Protein AF-A0A1Z3ML03-F1 (afdb_monomer_lite)

Organism: Alcaligenes faecalis (NCBI:txid511)

Foldseek 3Di:
DQDLLVLLQVVLPDPPNPPSVVLVVCLVVVVVVCNCVVPVVRDPSNPQCRNPPDPNVVVVVVLVVVLVVVVVVVVVVCVVVVNDDDPVCVVVLCVVSVPDDSVCPVVNVVVVVCCVVVVDDDPPDD

Secondary structure (DSSP, 8-state):
---HHHHHHHHHTSTT-TTHHHHHHHHHHT-HHHHHHH-TTS-GGGTTTT-TTSHHHHHHHHHHHHHHHHHHHHHHHHHHTT----HHHHHHHHHHHTT--TTTHHHHHHHHHHHHHTTS------

pLDDT: mean 71.51, std 19.49, range [34.38, 96.5]

Radius of gyration: 20.47 Å; chains: 1; bounding box: 46×36×50 Å

Sequence (126 aa):
MTNAAVAAIQYALEPTTDEGMAFLDAWNQGDFDVCRSAWPDAPKTCYIGADPLLPETMEFMEAERNHREQALLWCKFLKVADFSPAEDFKRNFWRGVVNLPADGYATLADAVQDAVDNDWPQRTGT

Structure (mmCIF, N/CA/C/O backbone):
data_AF-A0A1Z3ML03-F1
#
_entry.id   AF-A0A1Z3ML03-F1
#
loop_
_atom_site.group_PDB
_atom_site.id
_atom_site.type_symbol
_atom_site.label_atom_id
_atom_site.label_alt_id
_atom_site.label_comp_id
_atom_site.label_asym_id
_atom_site.label_entity_id
_atom_site.label_seq_id
_atom_site.pdbx_PDB_ins_code
_atom_site.Cartn_x
_atom_site.Cartn_y
_atom_site.Cartn_z
_atom_site.occupancy
_atom_site.B_iso_or_equiv
_ato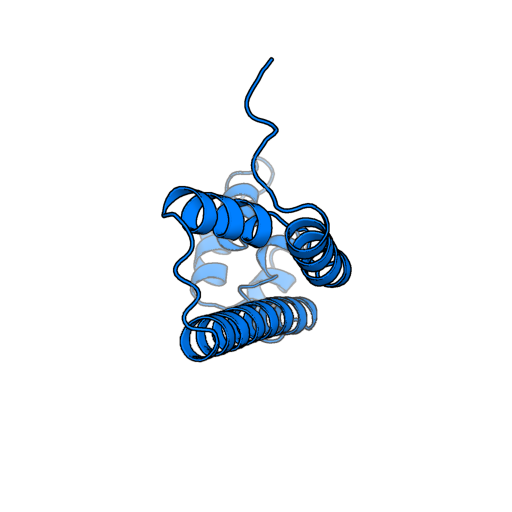m_site.auth_seq_id
_atom_site.auth_comp_id
_atom_site.auth_asym_id
_atom_site.auth_atom_id
_atom_site.pdbx_PDB_model_num
ATOM 1 N N . MET A 1 1 ? 7.880 6.062 -5.794 1.00 48.56 1 MET A N 1
ATOM 2 C CA . MET A 1 1 ? 6.897 4.961 -5.715 1.00 48.56 1 MET A CA 1
ATOM 3 C C . MET A 1 1 ? 6.421 4.824 -4.281 1.00 48.56 1 MET A C 1
ATOM 5 O O . MET A 1 1 ? 7.255 4.737 -3.388 1.00 48.56 1 MET A O 1
ATOM 9 N N . THR A 1 2 ? 5.113 4.843 -4.049 1.00 63.06 2 THR A N 1
ATOM 10 C CA . THR A 1 2 ? 4.506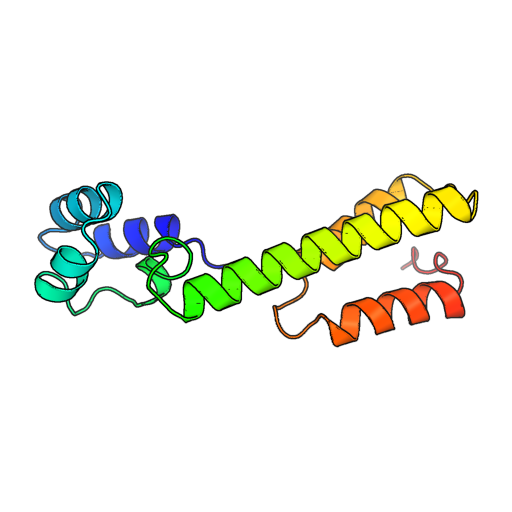 4.530 -2.747 1.00 63.06 2 THR A CA 1
ATOM 11 C C . THR A 1 2 ? 4.369 3.019 -2.613 1.00 63.06 2 THR A C 1
ATOM 13 O O . THR A 1 2 ? 3.703 2.392 -3.427 1.00 63.06 2 THR A O 1
ATOM 16 N N . ASN A 1 3 ? 5.031 2.435 -1.618 1.00 86.31 3 ASN A N 1
ATOM 17 C CA . ASN A 1 3 ? 4.964 1.005 -1.334 1.00 86.31 3 ASN A CA 1
ATOM 18 C C . ASN A 1 3 ? 3.742 0.721 -0.445 1.00 86.31 3 ASN A C 1
ATOM 20 O O . ASN A 1 3 ? 3.623 1.319 0.625 1.00 86.31 3 ASN A O 1
ATOM 24 N N . ALA A 1 4 ? 2.871 -0.193 -0.877 1.00 90.44 4 ALA A N 1
ATOM 25 C CA . ALA A 1 4 ? 1.652 -0.577 -0.166 1.00 90.44 4 ALA A CA 1
ATOM 26 C C . ALA A 1 4 ? 1.906 -0.965 1.297 1.00 90.44 4 ALA A C 1
ATOM 28 O O . ALA A 1 4 ? 1.202 -0.505 2.192 1.00 90.44 4 ALA A O 1
ATOM 29 N N . ALA A 1 5 ? 2.975 -1.727 1.551 1.00 92.50 5 ALA A N 1
ATOM 30 C CA . ALA A 1 5 ? 3.357 -2.138 2.898 1.00 92.50 5 ALA A CA 1
ATOM 31 C C . ALA A 1 5 ? 3.776 -0.941 3.763 1.00 92.50 5 ALA A C 1
ATOM 33 O O . ALA A 1 5 ? 3.440 -0.877 4.941 1.00 92.50 5 ALA A O 1
ATOM 34 N N . VAL A 1 6 ? 4.470 0.044 3.181 1.00 94.31 6 VAL A N 1
ATOM 35 C CA . VAL A 1 6 ? 4.836 1.275 3.901 1.00 94.31 6 VAL A CA 1
ATOM 36 C C . VAL A 1 6 ? 3.585 2.075 4.248 1.00 94.31 6 VAL A C 1
ATOM 38 O O . VAL A 1 6 ? 3.469 2.538 5.378 1.00 94.31 6 VAL A O 1
ATOM 41 N N . ALA A 1 7 ? 2.638 2.195 3.315 1.00 92.81 7 ALA A N 1
ATOM 42 C CA . ALA A 1 7 ? 1.367 2.867 3.566 1.00 92.81 7 ALA A CA 1
ATOM 43 C C . ALA A 1 7 ? 0.548 2.149 4.653 1.00 92.81 7 ALA A C 1
ATOM 45 O O . ALA A 1 7 ? 0.017 2.803 5.544 1.00 92.81 7 ALA A O 1
ATOM 46 N N . ALA A 1 8 ? 0.492 0.813 4.631 1.00 94.00 8 ALA A N 1
ATOM 47 C CA . ALA A 1 8 ? -0.182 0.011 5.653 1.00 94.00 8 ALA A CA 1
ATOM 48 C C . ALA A 1 8 ? 0.443 0.201 7.047 1.00 94.00 8 ALA A C 1
ATOM 50 O O . ALA A 1 8 ? -0.277 0.418 8.019 1.00 94.00 8 ALA A O 1
ATOM 51 N N . ILE A 1 9 ? 1.778 0.194 7.141 1.00 95.00 9 ILE A N 1
ATOM 52 C CA . ILE A 1 9 ? 2.492 0.467 8.398 1.00 95.00 9 ILE A CA 1
ATOM 53 C C . ILE A 1 9 ? 2.208 1.890 8.885 1.00 95.00 9 ILE A C 1
ATOM 55 O O . ILE A 1 9 ? 1.975 2.089 10.071 1.00 95.00 9 ILE A O 1
ATOM 59 N N . GLN A 1 10 ? 2.218 2.881 7.991 1.00 94.81 10 GLN A N 1
ATOM 60 C CA . GLN A 1 10 ? 1.941 4.271 8.358 1.00 94.81 10 GLN A CA 1
ATOM 61 C C . GLN A 1 10 ? 0.526 4.438 8.908 1.00 94.81 10 GLN A C 1
ATOM 63 O O . GLN A 1 10 ? 0.384 5.002 9.987 1.00 94.81 10 GLN A O 1
ATOM 68 N N . TYR A 1 11 ? -0.478 3.877 8.232 1.00 94.12 11 TYR A N 1
ATOM 69 C CA . TYR A 1 11 ? -1.865 3.895 8.698 1.00 94.12 11 TYR A CA 1
ATOM 70 C C . TYR A 1 11 ? -2.023 3.237 10.080 1.00 94.12 11 TYR A C 1
ATOM 72 O O . TYR A 1 11 ? -2.684 3.774 10.966 1.00 94.12 11 TYR A O 1
ATOM 80 N N . ALA A 1 12 ? -1.353 2.106 10.306 1.00 94.75 12 ALA A N 1
ATOM 81 C CA . ALA A 1 12 ? -1.396 1.398 11.584 1.00 94.75 12 ALA A CA 1
ATOM 82 C C . ALA A 1 12 ? -0.711 2.141 12.744 1.00 94.75 12 ALA A C 1
ATOM 84 O O . ALA A 1 12 ? -0.992 1.853 13.905 1.00 94.75 12 ALA A O 1
ATOM 85 N N . LEU A 1 13 ? 0.208 3.061 12.439 1.00 95.12 13 LEU A N 1
ATOM 86 C CA . LEU A 1 13 ? 0.895 3.896 13.425 1.00 95.12 13 LEU A CA 1
ATOM 87 C C . LEU A 1 13 ? 0.157 5.213 13.707 1.00 95.12 13 LEU A C 1
ATOM 89 O O . LEU A 1 13 ? 0.582 5.957 14.596 1.00 95.12 13 LEU A O 1
ATOM 93 N N . GLU A 1 14 ? -0.901 5.535 12.959 1.00 93.19 14 GLU A N 1
ATOM 94 C CA . GLU A 1 14 ? -1.659 6.760 13.189 1.00 93.19 14 GLU A CA 1
ATOM 95 C C . GLU A 1 14 ? -2.348 6.723 14.565 1.00 93.19 14 GLU A C 1
ATOM 97 O O . GLU A 1 14 ? -2.964 5.719 14.922 1.00 93.19 14 GLU A O 1
ATOM 102 N N . PRO A 1 15 ? -2.298 7.818 15.353 1.00 85.12 15 PRO A N 1
ATOM 103 C CA . PRO A 1 15 ? -2.898 7.859 16.691 1.00 85.12 15 PRO A CA 1
ATOM 104 C C . PRO A 1 15 ? -4.420 7.679 16.705 1.00 85.12 15 PRO A C 1
ATOM 106 O O . PRO A 1 15 ? -5.003 7.493 17.766 1.00 85.12 15 PRO A O 1
ATOM 109 N N . THR A 1 16 ? -5.059 7.823 15.548 1.00 84.06 16 THR A N 1
ATOM 110 C CA . THR A 1 16 ? -6.497 7.646 15.332 1.00 84.06 16 THR A CA 1
ATOM 111 C C . THR A 1 16 ? -6.880 6.194 15.063 1.00 84.06 16 THR A C 1
ATOM 113 O O . THR A 1 16 ? -8.065 5.875 15.069 1.00 84.06 16 THR A O 1
ATOM 116 N N . THR A 1 17 ? -5.898 5.319 14.836 1.00 84.75 17 THR A N 1
ATOM 117 C CA . THR A 1 17 ? -6.110 3.916 14.486 1.00 84.75 17 THR A CA 1
ATOM 118 C C . THR A 1 17 ? -5.982 3.049 15.737 1.00 84.75 17 THR A C 1
ATOM 120 O O . THR A 1 17 ? -4.937 2.455 16.005 1.00 84.75 17 THR A O 1
ATOM 123 N N . ASP A 1 18 ? -7.066 2.947 16.508 1.00 76.25 18 ASP A N 1
ATOM 124 C CA . ASP A 1 18 ? -7.095 2.198 17.778 1.00 76.25 18 ASP A CA 1
ATOM 125 C C . ASP A 1 18 ? -6.831 0.682 17.607 1.00 76.25 18 ASP A C 1
ATOM 127 O O . ASP A 1 18 ? -6.465 -0.010 18.557 1.00 76.25 18 ASP A O 1
ATOM 131 N N . GLU A 1 19 ? -6.947 0.165 16.379 1.00 91.06 19 GLU A N 1
ATOM 132 C CA . GLU A 1 19 ? -6.783 -1.254 16.035 1.00 91.06 19 GLU A CA 1
ATOM 133 C C . GLU A 1 19 ? -5.710 -1.499 14.955 1.00 91.06 19 GLU A C 1
ATOM 135 O O . GLU A 1 19 ? -5.773 -2.475 14.205 1.00 91.06 19 GLU A O 1
ATOM 140 N N . GLY A 1 20 ? -4.683 -0.642 14.883 1.00 92.44 20 GLY A N 1
ATOM 141 C CA . GLY A 1 20 ? -3.653 -0.708 13.834 1.00 92.44 20 GLY A CA 1
ATOM 142 C C . GLY A 1 20 ? -2.946 -2.067 13.711 1.00 92.44 20 GLY A C 1
ATOM 143 O O . GLY A 1 20 ? -2.647 -2.518 12.606 1.00 92.44 20 GLY A O 1
ATOM 144 N N . MET A 1 21 ? -2.737 -2.779 14.825 1.00 95.06 21 MET A N 1
ATOM 145 C CA . MET A 1 21 ? -2.153 -4.129 14.805 1.00 95.06 21 MET A CA 1
ATOM 146 C C . MET A 1 21 ? -3.095 -5.188 14.219 1.00 95.06 21 MET A C 1
ATOM 148 O O . MET A 1 21 ? -2.625 -6.084 13.522 1.00 95.06 21 MET A O 1
ATOM 152 N N . ALA A 1 22 ? -4.402 -5.091 14.480 1.00 95.75 22 ALA A N 1
ATOM 153 C CA . ALA A 1 22 ? -5.389 -6.004 13.904 1.00 95.75 22 ALA A CA 1
ATOM 154 C C . ALA A 1 22 ? -5.566 -5.739 12.401 1.00 95.75 22 ALA A C 1
ATOM 156 O O . ALA A 1 22 ? -5.635 -6.686 11.618 1.00 95.75 22 ALA A O 1
ATOM 157 N N . PHE A 1 23 ? -5.530 -4.463 11.993 1.00 96.19 23 PHE A N 1
ATOM 158 C CA . PHE A 1 23 ? -5.473 -4.080 10.584 1.00 96.19 23 PHE A CA 1
ATOM 159 C C . PHE A 1 23 ? -4.263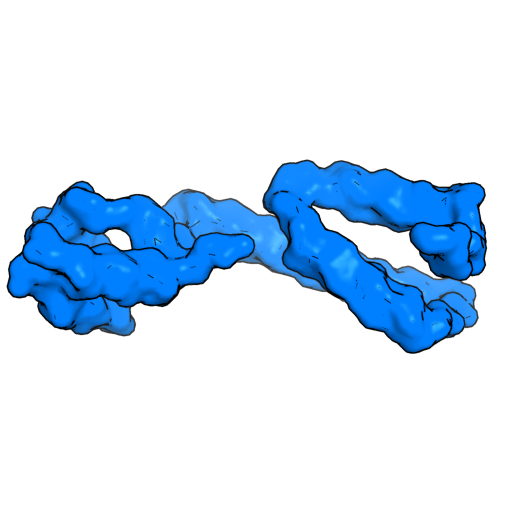 -4.708 9.881 1.00 96.19 23 PHE A C 1
ATOM 161 O O . PHE A 1 23 ? -4.427 -5.328 8.833 1.00 96.19 23 PHE A O 1
ATOM 168 N N . LEU A 1 24 ? -3.057 -4.586 10.453 1.00 96.50 24 LEU A N 1
ATOM 169 C CA . LEU A 1 24 ? -1.841 -5.144 9.850 1.00 96.50 24 LEU A CA 1
ATOM 170 C C . LEU A 1 24 ? -1.871 -6.668 9.753 1.00 96.50 24 LEU A C 1
ATOM 172 O O . LEU A 1 24 ? -1.359 -7.207 8.774 1.00 96.50 24 LEU A O 1
ATOM 176 N N . ASP A 1 25 ? -2.450 -7.358 10.737 1.00 96.50 25 ASP A N 1
ATOM 177 C CA . ASP A 1 25 ? -2.571 -8.816 10.695 1.00 96.50 25 ASP A CA 1
ATOM 178 C C . ASP A 1 25 ? -3.503 -9.257 9.555 1.00 96.50 25 ASP A C 1
ATOM 180 O O . ASP A 1 25 ? -3.099 -10.053 8.705 1.00 96.50 25 ASP A O 1
ATOM 184 N N . ALA A 1 26 ? -4.691 -8.650 9.451 1.00 96.00 26 ALA A N 1
ATOM 185 C CA . ALA A 1 26 ? -5.621 -8.899 8.346 1.00 96.00 26 ALA A CA 1
ATOM 186 C C . ALA A 1 26 ? -5.006 -8.537 6.980 1.00 96.00 26 ALA A C 1
ATOM 188 O O . ALA A 1 26 ? -5.096 -9.303 6.018 1.00 96.00 26 ALA A O 1
ATOM 189 N N . TRP A 1 27 ? -4.308 -7.401 6.905 1.00 96.50 27 TRP A N 1
ATOM 190 C CA . TRP A 1 27 ? -3.640 -6.944 5.688 1.00 96.50 27 TRP A CA 1
ATOM 191 C C . TRP A 1 27 ? -2.530 -7.909 5.253 1.00 96.50 27 TRP A C 1
ATOM 193 O O . TRP A 1 27 ? -2.425 -8.245 4.075 1.00 96.50 27 TRP A O 1
ATOM 203 N N . ASN A 1 28 ? -1.728 -8.407 6.199 1.00 96.25 28 ASN A N 1
ATOM 204 C CA . ASN A 1 28 ? -0.646 -9.355 5.930 1.00 96.25 28 ASN A CA 1
ATOM 205 C C . ASN A 1 28 ? -1.161 -10.742 5.506 1.00 96.25 28 ASN A C 1
ATOM 207 O O . ASN A 1 28 ? -0.482 -11.442 4.754 1.00 96.25 28 ASN A O 1
ATOM 211 N N . GLN A 1 29 ? -2.354 -11.135 5.957 1.00 95.25 29 GLN A N 1
ATOM 212 C CA . GLN A 1 29 ? -3.021 -12.367 5.518 1.00 95.25 29 GLN A CA 1
ATOM 213 C C . GLN A 1 29 ? -3.653 -12.241 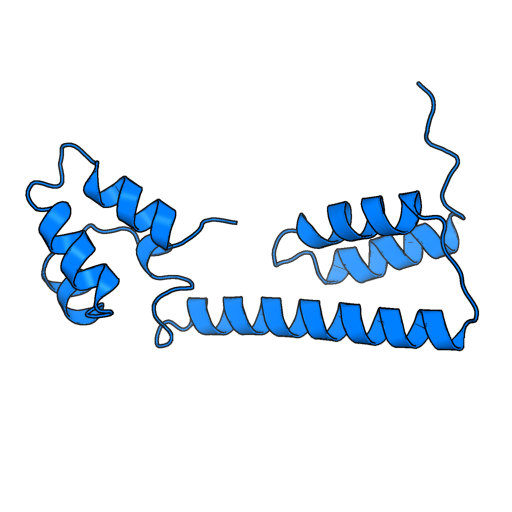4.122 1.00 95.25 29 GLN A C 1
ATOM 215 O O . GLN A 1 29 ? -3.989 -13.254 3.508 1.00 95.25 29 GLN A O 1
ATOM 220 N N . GLY A 1 30 ? -3.749 -11.021 3.583 1.00 94.12 30 GLY A N 1
ATOM 221 C CA . GLY A 1 30 ? -4.389 -10.748 2.298 1.00 94.12 30 GLY A CA 1
ATOM 222 C C . GLY A 1 30 ? -5.913 -10.649 2.385 1.00 94.12 30 GLY A C 1
ATOM 223 O O . GLY A 1 30 ? -6.581 -10.661 1.350 1.00 94.12 30 GLY A O 1
ATOM 224 N N . ASP A 1 31 ? -6.469 -10.507 3.592 1.00 95.62 31 ASP A N 1
ATOM 225 C CA . ASP A 1 31 ? -7.908 -10.370 3.837 1.00 95.62 31 ASP A CA 1
ATOM 226 C C . ASP A 1 31 ? -8.384 -8.934 3.544 1.00 95.62 31 ASP A C 1
ATOM 228 O O . ASP A 1 31 ? -8.982 -8.249 4.377 1.00 95.62 31 ASP A O 1
ATOM 232 N N . PHE A 1 32 ? -8.117 -8.443 2.330 1.00 94.62 32 PHE A N 1
ATOM 233 C CA . PHE A 1 32 ? -8.344 -7.042 1.962 1.00 94.62 32 PHE A CA 1
ATOM 234 C C . PHE A 1 32 ? -9.820 -6.628 2.002 1.00 94.62 32 PHE A C 1
ATOM 236 O O . PHE A 1 32 ? -10.123 -5.459 2.242 1.00 94.62 32 PHE A O 1
ATOM 243 N N . ASP A 1 33 ? -10.748 -7.567 1.814 1.00 93.12 33 ASP A N 1
ATOM 244 C CA . ASP A 1 33 ? -12.182 -7.309 1.979 1.00 93.12 33 ASP A CA 1
ATOM 245 C C . ASP A 1 33 ? -12.548 -7.038 3.442 1.00 93.12 33 ASP A C 1
ATOM 247 O O . ASP A 1 33 ? -13.312 -6.112 3.726 1.00 93.12 33 ASP A O 1
ATOM 251 N N . VAL A 1 34 ? -11.943 -7.782 4.377 1.00 94.62 34 VAL A N 1
ATOM 252 C CA . VAL A 1 34 ? -12.078 -7.517 5.815 1.00 94.62 34 VAL A CA 1
ATOM 253 C C . VAL A 1 34 ? -11.480 -6.153 6.124 1.00 94.62 34 VAL A C 1
ATOM 255 O O . VAL A 1 34 ? -12.164 -5.336 6.742 1.00 94.62 34 VAL A O 1
ATOM 258 N N . CYS A 1 35 ? -10.279 -5.865 5.604 1.00 94.31 35 CYS A N 1
ATOM 259 C CA . CYS A 1 35 ? -9.620 -4.576 5.793 1.00 94.31 35 CYS A CA 1
ATOM 260 C C . CYS A 1 35 ? -10.519 -3.401 5.379 1.00 94.31 35 CYS A C 1
ATOM 262 O O . CYS A 1 35 ? -10.741 -2.484 6.163 1.00 94.31 35 CYS A O 1
ATOM 264 N N . ARG A 1 36 ? -11.104 -3.465 4.177 1.00 93.94 36 ARG A N 1
ATOM 265 C CA . ARG A 1 36 ? -12.005 -2.425 3.650 1.00 93.94 36 ARG A CA 1
ATOM 266 C C . ARG A 1 36 ? -13.311 -2.284 4.434 1.00 93.94 36 ARG A C 1
ATOM 268 O O . ARG A 1 36 ? -13.897 -1.205 4.434 1.00 93.94 36 ARG A O 1
ATOM 275 N N . SER A 1 37 ? -13.791 -3.362 5.052 1.00 94.19 37 SER A N 1
ATOM 276 C CA . SER A 1 37 ? -15.046 -3.354 5.812 1.00 94.19 37 SER A CA 1
ATOM 277 C C . SER A 1 37 ? -14.884 -2.842 7.246 1.00 94.19 37 SER A C 1
ATOM 279 O O . SER A 1 37 ? -15.738 -2.094 7.718 1.00 94.19 37 SER A O 1
ATOM 281 N N . ALA A 1 38 ? -13.799 -3.228 7.922 1.00 93.38 38 ALA A N 1
ATOM 282 C CA . ALA A 1 38 ? -13.542 -2.892 9.321 1.00 93.38 38 ALA A CA 1
ATOM 283 C C . ALA A 1 38 ? -12.771 -1.570 9.479 1.00 93.38 38 ALA A C 1
ATOM 285 O O . ALA A 1 38 ? -13.009 -0.853 10.447 1.00 93.38 38 ALA A O 1
ATOM 286 N N . TRP A 1 39 ? -11.933 -1.208 8.500 1.00 94.50 39 TRP A N 1
ATOM 287 C CA . TRP A 1 39 ? -11.154 0.039 8.470 1.00 94.50 39 TRP A CA 1
ATOM 288 C C . TRP A 1 39 ? -11.424 0.819 7.170 1.00 94.50 39 TRP A C 1
ATOM 290 O O . TRP A 1 39 ? -10.562 0.904 6.288 1.00 94.50 39 TRP A O 1
ATOM 300 N N . PRO A 1 40 ? -12.646 1.361 6.990 1.00 92.44 40 PRO A N 1
ATOM 301 C CA . PRO A 1 40 ? -13.050 2.042 5.754 1.00 92.44 40 PRO A CA 1
ATOM 302 C C . PRO A 1 40 ? -12.315 3.371 5.507 1.00 92.44 40 PRO A C 1
ATOM 304 O O . PRO A 1 40 ? -12.349 3.905 4.399 1.00 92.44 40 PRO A O 1
ATOM 307 N N . ASP A 1 41 ? -11.675 3.916 6.536 1.00 91.69 41 ASP A N 1
ATOM 308 C CA . ASP A 1 41 ? -10.826 5.107 6.531 1.00 91.69 41 ASP A CA 1
ATOM 309 C C . ASP A 1 41 ? -9.391 4.828 6.049 1.00 91.69 41 ASP A C 1
ATOM 311 O O . ASP A 1 41 ? -8.674 5.770 5.702 1.00 91.69 41 ASP A O 1
ATOM 315 N N . ALA A 1 42 ? -8.981 3.555 5.963 1.00 92.31 42 ALA A N 1
ATOM 316 C CA . ALA A 1 42 ? -7.659 3.181 5.479 1.00 92.31 42 ALA A CA 1
ATOM 317 C C . ALA A 1 42 ? -7.435 3.658 4.028 1.00 92.31 42 ALA A C 1
ATOM 319 O O . ALA A 1 42 ? -8.259 3.401 3.139 1.00 92.31 42 ALA A O 1
ATOM 320 N N . PRO A 1 43 ? -6.307 4.328 3.736 1.00 92.06 43 PRO A N 1
ATOM 321 C CA . PRO A 1 43 ? -6.088 4.935 2.434 1.00 92.06 43 PRO A CA 1
ATOM 322 C C . PRO A 1 43 ? -5.908 3.881 1.337 1.00 92.06 43 PRO A C 1
ATOM 324 O O . PRO A 1 43 ? -5.295 2.830 1.526 1.00 92.06 43 PRO A O 1
ATOM 327 N N . LYS A 1 44 ? -6.384 4.197 0.124 1.00 90.88 44 LYS A N 1
ATOM 328 C CA . LYS A 1 44 ? -6.328 3.278 -1.028 1.00 90.88 44 LYS A CA 1
ATOM 329 C C . LYS A 1 44 ? -4.899 2.819 -1.364 1.00 90.88 44 LYS A C 1
ATOM 331 O O . LYS A 1 44 ? -4.693 1.706 -1.843 1.00 90.88 44 LYS A O 1
ATOM 336 N N . THR A 1 45 ? -3.904 3.656 -1.076 1.00 91.25 45 THR A N 1
ATOM 337 C CA . THR A 1 45 ? -2.472 3.374 -1.254 1.00 91.25 45 THR A CA 1
ATOM 338 C C . THR A 1 45 ? -1.967 2.192 -0.429 1.00 91.25 45 THR A C 1
ATOM 340 O O . THR A 1 45 ? -0.960 1.609 -0.815 1.00 91.25 45 THR A O 1
ATOM 343 N N . CYS A 1 46 ? -2.657 1.793 0.646 1.00 92.94 46 CYS A N 1
ATOM 344 C CA . CYS A 1 46 ? -2.359 0.560 1.382 1.00 92.94 46 CYS A CA 1
ATOM 345 C C . CYS A 1 46 ? -2.592 -0.698 0.540 1.00 92.94 46 CYS A C 1
ATOM 347 O O . CYS A 1 46 ? -2.059 -1.748 0.869 1.00 92.94 46 CYS A O 1
ATOM 349 N N . TYR A 1 47 ? -3.384 -0.619 -0.529 1.00 92.94 47 TYR A N 1
ATOM 350 C CA . TYR A 1 47 ? -3.815 -1.795 -1.285 1.00 92.94 47 TYR A CA 1
ATOM 351 C C . TYR A 1 47 ? -3.220 -1.859 -2.699 1.00 92.94 47 TYR A C 1
ATOM 353 O O . TYR A 1 47 ? -3.061 -2.951 -3.242 1.00 92.94 47 TYR A O 1
ATOM 361 N N . ILE A 1 48 ? -2.859 -0.717 -3.296 1.00 89.56 48 ILE A N 1
ATOM 362 C CA . ILE A 1 48 ? -2.290 -0.652 -4.654 1.00 89.56 48 ILE A CA 1
ATOM 363 C C . ILE A 1 48 ? -0.933 -1.363 -4.687 1.00 89.56 48 ILE A C 1
ATOM 365 O O . ILE A 1 48 ? 0.007 -0.933 -4.025 1.00 89.56 48 ILE A O 1
ATOM 369 N N . GLY A 1 49 ? -0.817 -2.429 -5.477 1.00 83.75 49 GLY A N 1
ATOM 370 C CA . GLY A 1 49 ? 0.381 -3.273 -5.545 1.00 83.75 49 GLY A CA 1
ATOM 371 C C . GLY A 1 49 ? 0.346 -4.494 -4.617 1.00 83.75 49 GLY A C 1
ATOM 372 O O . GLY A 1 49 ? 1.127 -5.418 -4.829 1.00 83.75 49 GLY A O 1
ATOM 373 N N . ALA A 1 50 ? -0.559 -4.525 -3.631 1.00 89.06 50 ALA A N 1
ATOM 374 C CA . ALA A 1 50 ? -0.736 -5.648 -2.705 1.00 89.06 50 ALA A CA 1
ATOM 375 C C . ALA A 1 50 ? -1.974 -6.493 -3.041 1.00 89.06 50 ALA A C 1
ATOM 377 O O . ALA A 1 50 ? -1.871 -7.716 -3.083 1.00 89.06 50 ALA A O 1
ATOM 378 N N . ASP A 1 51 ? -3.115 -5.855 -3.325 1.00 91.81 51 ASP A N 1
ATOM 379 C CA . ASP A 1 51 ? -4.355 -6.533 -3.716 1.00 91.81 51 ASP A CA 1
ATOM 380 C C . ASP A 1 51 ? -4.388 -6.751 -5.240 1.00 91.81 51 ASP A C 1
ATOM 382 O O . ASP A 1 51 ? -4.531 -5.771 -5.980 1.00 91.81 51 ASP A O 1
ATOM 386 N N . PRO A 1 52 ? -4.283 -8.000 -5.739 1.00 85.06 52 PRO A N 1
ATOM 387 C CA . PRO A 1 52 ? -4.279 -8.293 -7.174 1.00 85.06 52 PRO A CA 1
ATOM 388 C C . PRO A 1 52 ? -5.620 -8.024 -7.862 1.00 85.06 52 PRO A C 1
ATOM 390 O O . PRO A 1 52 ? -5.665 -7.945 -9.088 1.00 85.06 52 PRO A O 1
ATOM 393 N N . LEU A 1 53 ? -6.711 -7.929 -7.097 1.00 86.19 53 LEU A N 1
ATOM 394 C CA . LEU A 1 53 ? -8.056 -7.703 -7.625 1.00 86.19 53 LEU A CA 1
ATOM 395 C C . LEU A 1 53 ? -8.350 -6.216 -7.845 1.00 86.19 53 LEU A C 1
ATOM 397 O O . LEU A 1 53 ? -9.336 -5.879 -8.503 1.00 86.19 53 LEU A O 1
ATOM 401 N N . LEU A 1 54 ? -7.499 -5.322 -7.332 1.00 85.75 54 LEU A N 1
ATOM 402 C CA . LEU A 1 54 ? -7.610 -3.898 -7.617 1.00 85.75 54 LEU A CA 1
ATOM 403 C C . LEU A 1 54 ? -7.151 -3.595 -9.053 1.00 85.75 54 LEU A C 1
ATOM 405 O O . LEU A 1 54 ? -6.013 -3.915 -9.406 1.00 85.75 54 LEU A O 1
ATOM 409 N N . PRO A 1 55 ? -7.981 -2.920 -9.871 1.00 85.06 55 PRO A N 1
ATOM 410 C CA . PRO A 1 55 ? -7.600 -2.501 -11.219 1.00 85.06 55 PRO A CA 1
ATOM 411 C C . PRO A 1 55 ? -6.302 -1.695 -11.247 1.00 85.06 55 PRO A C 1
ATOM 413 O O . PRO A 1 55 ? -5.438 -1.957 -12.077 1.00 85.06 55 PRO A O 1
ATOM 416 N N . GLU A 1 56 ? -6.108 -0.795 -10.281 1.00 84.00 56 GLU A N 1
ATOM 417 C CA . GLU A 1 56 ? -4.890 0.015 -10.195 1.00 84.00 56 GLU A CA 1
ATOM 418 C C . GLU A 1 56 ? -3.644 -0.825 -9.888 1.00 84.00 56 GLU A C 1
ATOM 420 O O . GLU A 1 56 ? -2.543 -0.477 -10.310 1.00 84.00 56 GLU A O 1
ATOM 425 N N . THR A 1 57 ? -3.797 -1.949 -9.180 1.00 83.75 57 THR A N 1
ATOM 426 C CA . THR A 1 57 ? -2.704 -2.907 -8.979 1.00 83.75 57 THR A CA 1
ATOM 427 C C . THR A 1 57 ? -2.351 -3.606 -10.285 1.00 83.75 57 THR A C 1
ATOM 429 O O . THR A 1 57 ? -1.170 -3.768 -10.588 1.00 83.75 57 THR A O 1
ATOM 432 N N . MET A 1 58 ? -3.353 -4.005 -11.071 1.00 82.00 58 MET A N 1
ATOM 433 C CA . MET A 1 58 ? -3.120 -4.636 -12.371 1.00 82.00 58 MET A CA 1
ATOM 434 C C . MET A 1 58 ? -2.435 -3.675 -13.341 1.00 82.00 58 MET A C 1
ATOM 436 O O . MET A 1 58 ? -1.435 -4.052 -13.945 1.00 82.00 58 MET A O 1
ATOM 440 N N . GLU A 1 59 ? -2.906 -2.430 -13.426 1.00 81.06 59 GLU A N 1
ATOM 441 C CA . GLU A 1 59 ? -2.279 -1.378 -14.235 1.00 81.06 59 GLU A CA 1
ATOM 442 C C . GLU A 1 59 ? -0.838 -1.109 -13.785 1.00 81.06 59 GLU A C 1
ATOM 444 O O . GLU A 1 59 ? 0.068 -1.022 -14.615 1.00 81.06 59 GLU A O 1
ATOM 449 N N . PHE A 1 60 ? -0.598 -1.042 -12.471 1.00 73.19 60 PHE A N 1
ATOM 450 C CA . PHE A 1 60 ? 0.744 -0.886 -11.914 1.00 73.19 60 PHE A CA 1
ATOM 451 C C . PHE A 1 60 ? 1.668 -2.052 -12.306 1.00 73.19 60 PHE A C 1
ATOM 453 O O . PHE A 1 60 ? 2.768 -1.830 -12.815 1.00 73.19 60 PHE A O 1
ATOM 460 N N . MET A 1 61 ? 1.214 -3.296 -12.134 1.00 74.81 61 MET A N 1
ATOM 461 C CA . MET A 1 61 ? 1.984 -4.491 -12.498 1.00 74.81 61 MET A CA 1
ATOM 462 C C . MET A 1 61 ? 2.198 -4.612 -14.012 1.00 74.81 61 MET A C 1
ATOM 464 O O . MET A 1 61 ? 3.239 -5.105 -14.453 1.00 74.81 61 MET A O 1
ATOM 468 N N . GLU A 1 62 ? 1.226 -4.195 -14.823 1.00 78.81 62 GLU A N 1
ATOM 469 C CA . GLU A 1 62 ? 1.332 -4.181 -16.282 1.00 78.81 62 GLU A CA 1
ATOM 470 C C . GLU A 1 62 ? 2.331 -3.122 -16.754 1.00 78.81 62 GLU A C 1
ATOM 472 O O . GLU A 1 62 ? 3.182 -3.423 -17.593 1.00 78.81 62 GLU A O 1
ATOM 477 N N . ALA A 1 63 ? 2.315 -1.930 -16.153 1.00 72.56 63 ALA A N 1
ATOM 478 C CA . ALA A 1 63 ? 3.318 -0.903 -16.399 1.00 72.56 63 ALA A CA 1
ATOM 479 C C . ALA A 1 63 ? 4.728 -1.397 -16.029 1.00 72.56 63 ALA A C 1
ATOM 481 O O . ALA A 1 63 ? 5.640 -1.296 -16.850 1.00 72.56 63 ALA A O 1
ATOM 482 N N . GLU A 1 64 ? 4.912 -2.011 -14.853 1.00 70.62 64 GLU A N 1
ATOM 483 C CA . GLU A 1 64 ? 6.204 -2.594 -14.455 1.00 70.62 64 GLU A CA 1
ATOM 484 C C . GLU A 1 64 ? 6.664 -3.713 -15.400 1.00 70.62 64 GLU A C 1
ATOM 486 O O . GLU A 1 64 ? 7.843 -3.789 -15.769 1.00 70.62 64 GLU A O 1
ATOM 491 N N . ARG A 1 65 ? 5.742 -4.585 -15.821 1.00 71.81 65 ARG A N 1
ATOM 492 C CA . ARG A 1 65 ? 6.039 -5.651 -16.784 1.00 71.81 65 ARG A CA 1
ATOM 493 C C . ARG A 1 65 ? 6.486 -5.067 -18.118 1.00 71.81 65 ARG A C 1
ATOM 495 O O . ARG A 1 65 ? 7.536 -5.465 -18.619 1.00 71.81 65 ARG A O 1
ATOM 502 N N . ASN A 1 66 ? 5.733 -4.111 -18.655 1.00 72.12 66 ASN A N 1
ATOM 503 C CA . ASN A 1 66 ? 6.048 -3.443 -19.913 1.00 72.12 66 ASN A CA 1
ATOM 504 C C . ASN A 1 66 ? 7.409 -2.732 -19.830 1.00 72.12 66 ASN A C 1
ATOM 506 O O . ASN A 1 66 ? 8.247 -2.890 -20.715 1.00 72.12 66 ASN A O 1
ATOM 510 N N . HIS A 1 67 ? 7.692 -2.045 -18.721 1.00 65.50 67 HIS A N 1
ATOM 511 C CA . HIS A 1 67 ? 8.993 -1.425 -18.465 1.00 65.50 67 HIS A CA 1
ATOM 512 C C . HIS A 1 67 ? 10.141 -2.443 -18.509 1.00 65.50 67 HIS A C 1
ATOM 514 O O . HIS A 1 67 ? 11.160 -2.238 -19.175 1.00 65.50 67 HIS A O 1
ATOM 520 N N . ARG A 1 68 ? 9.973 -3.580 -17.824 1.00 63.59 68 ARG A N 1
ATOM 521 C CA . ARG A 1 68 ? 10.971 -4.654 -17.798 1.00 63.59 68 ARG A CA 1
ATOM 522 C C . ARG A 1 68 ? 11.163 -5.282 -19.177 1.00 63.59 68 ARG A C 1
ATOM 524 O O . ARG A 1 68 ? 12.296 -5.571 -19.561 1.00 63.59 68 ARG A O 1
ATOM 531 N N . GLU A 1 69 ? 10.084 -5.499 -19.917 1.00 68.31 69 GLU A N 1
ATOM 532 C CA . GLU A 1 69 ? 10.130 -6.044 -21.273 1.00 68.31 69 GLU A CA 1
ATOM 533 C C . GLU A 1 69 ? 10.842 -5.093 -22.239 1.00 68.31 69 GLU A C 1
ATOM 535 O O . GLU A 1 69 ? 11.733 -5.536 -22.966 1.00 68.31 69 GLU A O 1
ATOM 540 N N . GLN A 1 70 ? 10.549 -3.792 -22.190 1.00 63.31 70 GLN A N 1
ATOM 541 C CA . GLN A 1 70 ? 11.238 -2.784 -23.001 1.00 63.31 70 GLN A CA 1
ATOM 542 C C . GLN A 1 70 ? 12.731 -2.704 -22.672 1.00 63.31 70 GLN A C 1
ATOM 544 O O . GLN A 1 70 ? 13.564 -2.708 -23.582 1.00 63.31 70 GLN A O 1
ATOM 549 N N . ALA A 1 71 ? 13.100 -2.737 -21.390 1.00 64.56 71 ALA A N 1
ATOM 550 C CA . ALA A 1 71 ? 14.503 -2.762 -20.992 1.00 64.56 71 ALA A CA 1
ATOM 551 C C . ALA A 1 71 ? 15.226 -4.035 -21.480 1.00 64.56 71 ALA A C 1
ATOM 553 O O . ALA A 1 71 ? 16.366 -3.976 -21.945 1.00 64.56 71 ALA A O 1
ATOM 554 N N . LEU A 1 72 ? 14.554 -5.193 -21.448 1.00 63.91 72 LEU A N 1
ATOM 555 C CA . LEU A 1 72 ? 15.091 -6.447 -21.989 1.00 63.91 72 LEU A CA 1
ATOM 556 C C . LEU A 1 72 ? 15.237 -6.412 -23.514 1.00 63.91 72 LEU A C 1
ATOM 558 O O . LEU A 1 72 ? 16.234 -6.915 -24.038 1.00 63.91 72 LEU A O 1
ATOM 562 N N . LEU A 1 73 ? 14.268 -5.841 -24.230 1.00 64.44 73 LEU A N 1
ATOM 563 C CA . LEU A 1 73 ? 14.352 -5.628 -25.676 1.00 64.44 73 LEU A CA 1
ATOM 564 C C . LEU A 1 73 ? 15.534 -4.721 -26.024 1.00 64.44 73 LEU A C 1
ATOM 566 O O . LEU A 1 73 ? 16.291 -5.036 -26.943 1.00 64.44 73 LEU A O 1
ATOM 570 N N . TRP A 1 74 ? 15.773 -3.678 -25.233 1.00 63.19 74 TRP A N 1
ATOM 571 C CA . TRP A 1 74 ? 16.921 -2.799 -25.423 1.00 63.19 74 TRP A CA 1
ATOM 572 C C . TRP A 1 74 ? 18.253 -3.505 -25.150 1.00 63.19 74 TRP A C 1
ATOM 574 O O . TRP A 1 74 ? 19.180 -3.423 -25.953 1.00 63.19 74 TRP A O 1
ATOM 584 N N . CYS A 1 75 ? 18.352 -4.302 -24.081 1.00 60.69 75 CYS A N 1
ATOM 585 C CA . CYS A 1 75 ? 19.536 -5.134 -23.843 1.00 60.69 75 CYS A CA 1
ATOM 586 C C . CYS A 1 75 ? 19.804 -6.118 -24.994 1.00 60.69 75 CYS A C 1
ATOM 588 O O . CYS A 1 75 ? 20.965 -6.405 -25.294 1.00 60.69 75 CYS A O 1
ATOM 590 N N . LYS A 1 76 ? 18.755 -6.650 -25.635 1.00 64.75 76 LYS A N 1
ATOM 591 C CA . LYS A 1 76 ? 18.899 -7.483 -26.839 1.00 64.75 76 LYS A CA 1
ATOM 592 C C . LYS A 1 76 ? 19.400 -6.656 -28.026 1.00 64.75 76 LYS A C 1
ATOM 594 O O . LYS A 1 76 ? 20.305 -7.116 -28.711 1.00 64.75 76 LYS A O 1
ATOM 599 N N . PHE A 1 77 ? 18.876 -5.447 -28.229 1.00 62.44 77 PHE A N 1
ATOM 600 C CA . PHE A 1 77 ? 19.315 -4.537 -29.291 1.00 62.44 77 PHE A CA 1
ATOM 601 C C . PHE A 1 77 ? 20.796 -4.149 -29.152 1.00 62.44 77 PHE A C 1
ATOM 603 O O . PHE A 1 77 ? 21.565 -4.337 -30.091 1.00 62.44 77 PHE A O 1
ATOM 610 N N . LEU A 1 78 ? 21.234 -3.718 -27.964 1.00 61.50 78 LEU A N 1
ATOM 611 C CA . LEU A 1 78 ? 22.631 -3.331 -27.716 1.00 61.50 78 LEU A CA 1
ATOM 612 C C . LEU A 1 78 ? 23.621 -4.485 -27.945 1.00 61.50 78 LEU A C 1
ATOM 614 O O . LEU A 1 78 ? 24.714 -4.263 -28.459 1.00 61.50 78 LEU A O 1
ATOM 618 N N . LYS A 1 79 ? 23.225 -5.725 -27.621 1.00 59.88 79 LYS A N 1
ATOM 619 C CA . LYS A 1 79 ? 24.028 -6.927 -27.912 1.00 59.88 79 LYS A CA 1
ATOM 620 C C . LYS A 1 79 ? 24.169 -7.207 -29.407 1.00 59.88 79 LYS A C 1
ATOM 622 O O . LYS A 1 79 ? 25.183 -7.757 -29.814 1.00 59.88 79 LYS A O 1
ATOM 627 N N . VAL A 1 80 ? 23.156 -6.876 -30.208 1.00 54.31 80 VAL A N 1
ATOM 628 C CA . VAL A 1 80 ? 23.194 -7.042 -31.670 1.00 54.31 80 VAL A CA 1
ATOM 629 C C . VAL A 1 80 ? 23.999 -5.918 -32.329 1.00 54.31 80 VAL A C 1
ATOM 631 O O . VAL A 1 80 ? 24.648 -6.154 -33.341 1.00 54.31 80 VAL A O 1
ATOM 634 N N . ALA A 1 81 ? 23.999 -4.721 -31.738 1.00 54.19 81 ALA A N 1
ATOM 635 C CA . ALA A 1 81 ? 24.713 -3.551 -32.244 1.00 54.19 81 ALA A CA 1
ATOM 636 C C . ALA A 1 81 ? 26.226 -3.524 -31.921 1.00 54.19 81 ALA A C 1
ATOM 638 O O . ALA A 1 81 ? 26.886 -2.554 -32.279 1.00 54.19 81 ALA A O 1
ATOM 639 N N . ASP A 1 82 ? 26.765 -4.537 -31.221 1.00 54.75 82 ASP A N 1
ATOM 640 C CA . ASP A 1 82 ? 28.136 -4.567 -30.660 1.00 54.75 82 ASP A CA 1
ATOM 641 C C . ASP A 1 82 ? 28.495 -3.287 -29.870 1.00 54.75 82 ASP A C 1
ATOM 643 O O . ASP A 1 82 ? 29.639 -2.841 -29.781 1.00 54.75 82 ASP A O 1
ATOM 647 N N . PHE A 1 83 ? 27.467 -2.658 -29.293 1.00 49.34 83 PHE A N 1
ATOM 648 C CA . PHE A 1 83 ? 27.589 -1.425 -28.537 1.00 49.34 83 PHE A CA 1
ATOM 649 C C . PHE A 1 83 ? 27.931 -1.777 -27.088 1.00 49.34 83 PHE A C 1
ATOM 651 O O . PHE A 1 83 ? 27.112 -2.347 -26.362 1.00 49.34 83 PHE A O 1
ATOM 658 N N . SER A 1 84 ? 29.147 -1.436 -26.654 1.00 55.56 84 SER A N 1
ATOM 659 C CA . SER A 1 84 ? 29.601 -1.592 -25.267 1.00 55.56 84 SER A CA 1
ATOM 660 C C . SER A 1 84 ? 29.623 -0.231 -24.564 1.00 55.56 84 SER A C 1
ATOM 662 O O . SER A 1 84 ? 30.666 0.427 -24.547 1.00 55.56 84 SER A O 1
ATOM 664 N N . PRO A 1 85 ? 28.506 0.213 -23.962 1.00 57.00 85 PRO A N 1
ATOM 665 C CA . PRO A 1 85 ? 28.489 1.480 -23.254 1.00 57.00 85 PRO A CA 1
ATOM 666 C C . PRO A 1 85 ? 29.396 1.426 -22.024 1.00 57.00 85 PRO A C 1
ATOM 668 O O . PRO A 1 85 ? 29.496 0.390 -21.356 1.00 57.00 85 PRO A O 1
ATOM 671 N N . ALA A 1 86 ? 30.016 2.561 -21.700 1.00 57.88 86 ALA A N 1
ATOM 672 C CA . ALA A 1 86 ? 30.782 2.729 -20.470 1.00 57.88 86 ALA A CA 1
ATOM 673 C C . ALA A 1 86 ? 29.930 2.378 -19.232 1.00 57.88 86 ALA A C 1
ATOM 675 O O . ALA A 1 86 ? 28.714 2.583 -19.213 1.00 57.88 86 ALA A O 1
ATOM 676 N N . GLU A 1 87 ? 30.557 1.854 -18.176 1.00 55.81 87 GLU A N 1
ATOM 677 C CA . GLU A 1 87 ? 29.862 1.441 -16.943 1.00 55.81 87 GLU A CA 1
ATOM 678 C C . GLU A 1 87 ? 29.048 2.584 -16.307 1.00 55.81 87 GLU A C 1
ATOM 680 O O . GLU A 1 87 ? 27.950 2.358 -15.794 1.00 55.81 87 GLU A O 1
ATOM 685 N N . ASP A 1 88 ? 29.523 3.825 -16.429 1.00 48.94 88 ASP A N 1
ATOM 686 C CA . ASP A 1 88 ? 28.816 5.015 -15.949 1.00 48.94 88 ASP A CA 1
ATOM 687 C C . ASP A 1 88 ? 27.539 5.306 -16.744 1.00 48.94 88 ASP A C 1
ATOM 689 O O . ASP A 1 88 ? 26.536 5.727 -16.164 1.00 48.94 88 ASP A O 1
ATOM 693 N N . PHE A 1 89 ? 27.527 5.013 -18.050 1.00 54.66 89 PHE A N 1
ATOM 694 C CA . PHE A 1 89 ? 26.316 5.093 -18.867 1.00 54.66 89 PHE A CA 1
ATOM 695 C C . PHE A 1 89 ? 25.296 4.059 -18.399 1.00 54.66 89 PHE A C 1
ATOM 697 O O . PHE A 1 89 ? 24.149 4.414 -18.153 1.00 54.66 89 PHE A O 1
ATOM 704 N N . LYS A 1 90 ? 25.711 2.803 -18.176 1.00 53.97 90 LYS A N 1
ATOM 705 C CA . LYS A 1 90 ? 24.812 1.763 -17.644 1.00 53.97 90 LYS A CA 1
ATOM 706 C C . LYS A 1 90 ? 24.230 2.200 -16.299 1.00 53.97 90 LYS A C 1
ATOM 708 O O . LYS A 1 90 ? 23.018 2.154 -16.102 1.00 53.97 90 LYS A O 1
ATOM 713 N N . ARG A 1 91 ? 25.078 2.678 -15.387 1.00 48.28 91 ARG A N 1
ATOM 714 C CA . ARG A 1 91 ? 24.681 3.105 -14.039 1.00 48.28 91 ARG A CA 1
ATOM 715 C C . ARG A 1 91 ? 23.718 4.299 -14.051 1.00 48.28 91 ARG A C 1
ATOM 717 O O . ARG A 1 91 ? 22.764 4.304 -13.272 1.00 48.28 91 ARG A O 1
ATOM 724 N N . ASN A 1 92 ? 23.946 5.291 -14.910 1.00 49.47 92 ASN A N 1
ATOM 725 C CA . ASN A 1 92 ? 23.123 6.502 -14.975 1.00 49.47 92 ASN A CA 1
ATOM 726 C C . ASN A 1 92 ? 21.851 6.315 -15.810 1.00 49.47 92 ASN A C 1
ATOM 728 O O . ASN A 1 92 ? 20.807 6.833 -15.422 1.00 49.47 92 ASN A O 1
ATOM 732 N N . PHE A 1 93 ? 21.906 5.511 -16.873 1.00 59.59 93 PHE A N 1
ATOM 733 C CA . PHE A 1 93 ? 20.735 5.102 -17.647 1.00 59.59 93 PHE A CA 1
ATOM 734 C C . PHE A 1 93 ? 19.724 4.396 -16.744 1.00 59.59 93 PHE A C 1
ATOM 736 O O . PHE A 1 93 ? 18.598 4.860 -16.606 1.00 59.59 93 PHE A O 1
ATOM 743 N N . TRP A 1 94 ? 20.151 3.361 -16.013 1.00 50.53 94 TRP A N 1
ATOM 744 C CA . TRP A 1 94 ? 19.265 2.664 -15.077 1.00 50.53 94 TRP A CA 1
ATOM 745 C C . TRP A 1 94 ? 18.737 3.583 -13.966 1.00 50.53 94 TRP A C 1
ATOM 747 O O . TRP A 1 94 ? 17.589 3.444 -13.563 1.00 50.53 94 TRP A O 1
ATOM 757 N N . ARG A 1 95 ? 19.514 4.568 -13.498 1.00 47.78 95 ARG A N 1
ATOM 758 C CA . ARG A 1 95 ? 19.036 5.553 -12.508 1.00 47.78 95 ARG A CA 1
ATOM 759 C C . ARG A 1 95 ? 17.996 6.534 -13.051 1.00 47.78 95 ARG A C 1
ATOM 761 O O . ARG A 1 95 ? 17.114 6.925 -12.289 1.00 47.78 95 ARG A O 1
ATOM 768 N N . GLY A 1 96 ? 18.115 6.950 -14.311 1.00 53.25 96 GLY A N 1
ATOM 769 C CA . GLY A 1 96 ? 17.137 7.818 -14.972 1.00 53.25 96 GLY A CA 1
ATOM 770 C C . GLY A 1 96 ? 15.852 7.063 -15.295 1.00 53.25 96 GLY A C 1
ATOM 771 O O . GLY A 1 96 ? 14.765 7.518 -14.963 1.00 53.25 96 GLY A O 1
ATOM 772 N N . VAL A 1 97 ? 15.996 5.855 -15.833 1.00 51.94 97 VAL A N 1
ATOM 773 C CA . VAL A 1 97 ? 14.900 4.962 -16.220 1.00 51.94 97 VAL A CA 1
ATOM 774 C C . VAL A 1 97 ? 14.054 4.516 -15.016 1.00 51.94 97 VAL A C 1
ATOM 776 O O . VAL A 1 97 ? 12.832 4.519 -15.099 1.00 51.94 97 VAL A O 1
ATOM 779 N N . VAL A 1 98 ? 14.675 4.221 -13.868 1.00 47.09 98 VAL A N 1
ATOM 780 C CA . VAL A 1 98 ? 13.975 3.760 -12.646 1.00 47.09 98 VAL A CA 1
ATOM 781 C C . VAL A 1 98 ? 13.281 4.900 -11.871 1.00 47.09 98 VAL A C 1
ATOM 783 O O . VAL A 1 98 ? 12.426 4.632 -11.031 1.00 47.09 98 VAL A O 1
ATOM 786 N N . ASN A 1 99 ? 13.606 6.170 -12.145 1.00 48.09 99 ASN A N 1
ATOM 787 C CA . ASN A 1 99 ? 12.997 7.334 -11.477 1.00 48.09 99 ASN A CA 1
ATOM 788 C C . ASN A 1 99 ? 11.938 8.062 -12.321 1.00 48.09 99 ASN A C 1
ATOM 790 O O . ASN A 1 99 ? 11.431 9.098 -11.887 1.00 48.09 99 ASN A O 1
ATOM 794 N N . LEU A 1 100 ? 11.601 7.556 -13.509 1.00 46.31 100 LEU A N 1
ATOM 795 C CA . LEU A 1 100 ? 10.561 8.162 -14.332 1.00 46.31 100 LEU A CA 1
ATOM 796 C C . LEU A 1 100 ? 9.168 7.880 -13.740 1.00 46.31 100 LEU A C 1
ATOM 798 O O . LEU A 1 100 ? 8.895 6.754 -13.315 1.00 46.31 100 LEU A O 1
ATOM 802 N N . PRO A 1 101 ? 8.280 8.888 -13.681 1.00 41.34 101 PRO A N 1
ATOM 803 C CA . PRO A 1 101 ? 6.889 8.675 -13.301 1.00 41.34 101 PRO A CA 1
ATOM 804 C C . PRO A 1 101 ? 6.172 7.811 -14.360 1.00 41.34 101 PRO A C 1
ATOM 806 O O . PRO A 1 101 ? 6.662 7.654 -15.476 1.00 41.34 101 PRO A O 1
ATOM 809 N N . ALA A 1 102 ? 5.050 7.177 -14.000 1.00 46.75 102 ALA A N 1
ATOM 810 C CA . ALA A 1 102 ? 4.390 6.141 -14.813 1.00 46.75 102 ALA A CA 1
ATOM 811 C C . ALA A 1 102 ? 3.842 6.639 -16.172 1.00 46.75 102 ALA A C 1
ATOM 813 O O . ALA A 1 102 ? 3.550 5.840 -17.055 1.00 46.75 102 ALA A O 1
ATOM 814 N N . ASP A 1 103 ? 3.742 7.951 -16.360 1.00 48.34 103 ASP A N 1
ATOM 815 C CA . ASP A 1 103 ? 3.452 8.668 -17.608 1.00 48.34 103 ASP A CA 1
ATOM 816 C C . ASP A 1 103 ? 4.709 8.934 -18.473 1.00 48.34 103 ASP A C 1
ATOM 818 O O . ASP A 1 103 ? 4.612 9.357 -19.624 1.00 48.34 103 ASP A O 1
ATOM 822 N N . GLY A 1 104 ? 5.901 8.620 -17.961 1.00 43.38 104 GLY A N 1
ATOM 823 C CA . GLY A 1 104 ? 7.213 8.850 -18.574 1.00 43.38 104 GLY A CA 1
ATOM 824 C C . GLY A 1 104 ? 7.667 7.821 -19.617 1.00 43.38 104 GLY A C 1
ATOM 825 O O . GLY A 1 104 ? 8.833 7.805 -19.997 1.00 43.38 104 GLY A O 1
ATOM 826 N N . TYR A 1 105 ? 6.795 6.944 -20.118 1.00 44.94 105 TYR A N 1
ATOM 827 C CA . TYR A 1 105 ? 7.190 6.014 -21.190 1.00 44.94 105 TYR A CA 1
ATOM 828 C C . TYR A 1 105 ? 7.425 6.728 -22.530 1.00 44.94 105 TYR A C 1
ATOM 830 O O . TYR A 1 105 ? 8.295 6.310 -23.292 1.00 44.94 105 TYR A O 1
ATOM 838 N N . ALA A 1 106 ? 6.725 7.842 -22.788 1.00 46.22 106 ALA A N 1
ATOM 839 C CA . ALA A 1 106 ? 7.035 8.726 -23.916 1.00 46.22 106 ALA A CA 1
ATOM 840 C C . ALA A 1 106 ? 8.424 9.368 -23.750 1.00 46.22 106 ALA A C 1
ATOM 842 O O . ALA A 1 106 ? 9.222 9.391 -24.682 1.00 46.22 106 ALA A O 1
ATOM 843 N N . THR A 1 107 ? 8.767 9.773 -22.523 1.00 53.09 107 THR A N 1
ATOM 844 C CA . THR A 1 107 ? 10.043 10.434 -22.231 1.00 53.09 107 THR A CA 1
ATOM 845 C C . THR A 1 107 ? 11.228 9.478 -22.186 1.00 53.09 107 THR A C 1
ATOM 847 O O . THR A 1 107 ? 12.357 9.928 -22.300 1.00 53.09 107 THR A O 1
ATOM 850 N N . LEU A 1 108 ? 11.012 8.169 -22.051 1.00 49.06 108 LEU A N 1
ATOM 851 C CA . LEU A 1 108 ? 12.070 7.157 -22.123 1.00 49.06 108 LEU A CA 1
ATOM 852 C C . LEU A 1 108 ? 12.567 6.979 -23.562 1.00 49.06 108 LEU A C 1
ATOM 854 O O . LEU A 1 108 ? 13.773 6.951 -23.791 1.00 49.06 108 LEU A O 1
ATOM 858 N N . ALA A 1 109 ? 11.643 6.919 -24.526 1.00 51.06 109 ALA A N 1
ATOM 859 C CA . ALA A 1 109 ? 11.977 6.933 -25.946 1.00 51.06 109 ALA A CA 1
ATOM 860 C C . ALA A 1 109 ? 12.617 8.271 -26.343 1.00 51.06 109 ALA A C 1
ATOM 862 O O . ALA A 1 109 ? 13.659 8.261 -26.991 1.00 51.06 109 ALA A O 1
ATOM 863 N N . ASP A 1 110 ? 12.069 9.397 -25.873 1.00 53.41 110 ASP A N 1
ATOM 864 C CA . ASP A 1 110 ? 12.615 10.728 -26.163 1.00 53.41 110 ASP A CA 1
ATOM 865 C C . ASP A 1 110 ? 13.977 10.969 -25.496 1.00 53.41 110 ASP A C 1
ATOM 867 O O . ASP A 1 110 ? 14.864 11.518 -26.130 1.00 53.41 110 ASP A O 1
ATOM 871 N N . ALA A 1 111 ? 14.201 10.530 -24.253 1.00 53.34 111 ALA A N 1
ATOM 872 C CA . ALA A 1 111 ? 15.491 10.668 -23.566 1.00 53.34 111 ALA A CA 1
ATOM 873 C C . ALA A 1 111 ? 16.568 9.761 -24.172 1.00 53.34 111 ALA A C 1
ATOM 875 O O . ALA A 1 111 ? 17.753 10.089 -24.145 1.00 53.34 111 ALA A O 1
ATOM 876 N N . VAL A 1 112 ? 16.168 8.612 -24.718 1.00 55.53 112 VAL A N 1
ATOM 877 C CA . VAL A 1 112 ? 17.062 7.732 -25.474 1.00 55.53 112 VAL A CA 1
ATOM 878 C C . VAL A 1 112 ? 17.368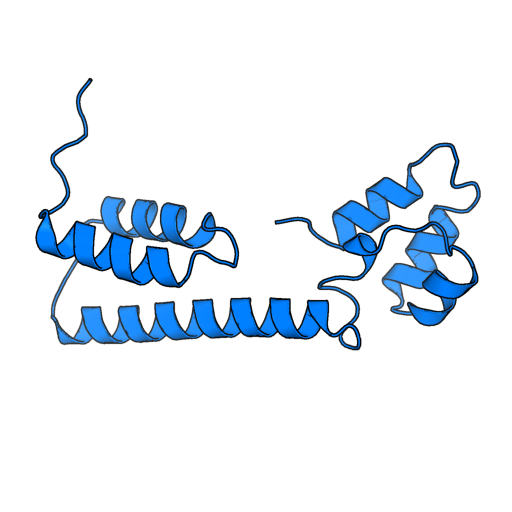 8.328 -26.841 1.00 55.53 112 VAL A C 1
ATOM 880 O O . VAL A 1 112 ? 18.530 8.340 -27.232 1.00 55.53 112 VAL A O 1
ATOM 883 N N . GLN A 1 113 ? 16.361 8.849 -27.540 1.00 56.56 113 GLN A N 1
ATOM 884 C CA . GLN A 1 113 ? 16.536 9.534 -28.817 1.00 56.56 113 GLN A CA 1
ATOM 885 C C . GLN A 1 113 ? 17.413 10.782 -28.642 1.00 56.56 113 GLN A C 1
ATOM 887 O O . GLN A 1 113 ? 18.354 10.960 -29.398 1.00 56.56 113 GLN A O 1
ATOM 892 N N . ASP A 1 114 ? 17.214 11.555 -27.574 1.00 55.62 114 ASP A N 1
ATOM 893 C CA . ASP A 1 114 ? 18.054 12.692 -27.187 1.00 55.62 114 ASP A CA 1
ATOM 894 C C . ASP A 1 114 ? 19.495 12.263 -26.874 1.00 55.62 114 ASP A C 1
ATOM 896 O O . ASP A 1 114 ? 20.438 12.914 -27.314 1.00 55.62 114 ASP A O 1
ATOM 900 N N . ALA A 1 115 ? 19.697 11.140 -26.176 1.00 53.34 115 ALA A N 1
ATOM 901 C CA . ALA A 1 115 ? 21.033 10.609 -25.907 1.00 53.34 115 ALA A CA 1
ATOM 902 C C . ALA A 1 115 ? 21.743 10.089 -27.173 1.00 53.34 115 ALA A C 1
ATOM 904 O O . ALA A 1 115 ? 22.968 10.185 -27.259 1.00 53.34 115 ALA A O 1
ATOM 905 N N . VAL A 1 116 ? 20.986 9.547 -28.133 1.00 52.22 116 VAL A N 1
ATOM 906 C CA . VAL A 1 116 ? 21.479 9.090 -29.444 1.00 52.22 116 VAL A CA 1
ATOM 907 C C . VAL A 1 116 ? 21.787 10.277 -30.360 1.00 52.22 116 VAL A C 1
ATOM 909 O O . VAL A 1 116 ? 22.822 10.276 -31.023 1.00 52.22 116 VAL A O 1
ATOM 912 N N . ASP A 1 117 ? 20.930 11.296 -30.366 1.00 58.47 117 ASP A N 1
ATOM 913 C CA . ASP A 1 117 ? 21.050 12.472 -31.231 1.00 58.47 117 ASP A CA 1
ATOM 914 C C . ASP A 1 117 ? 22.094 13.474 -30.716 1.00 58.47 117 ASP A C 1
ATOM 916 O O . ASP A 1 117 ? 22.721 14.169 -31.517 1.00 58.47 117 ASP A O 1
ATOM 920 N N . ASN A 1 118 ? 22.321 13.540 -29.397 1.00 50.47 118 ASN A N 1
ATOM 921 C CA . ASN A 1 118 ? 23.241 14.502 -28.774 1.00 50.47 118 ASN A CA 1
ATOM 922 C C . ASN A 1 118 ? 24.556 13.901 -28.250 1.00 50.47 118 ASN A C 1
ATOM 924 O O . ASN A 1 118 ? 25.251 14.581 -27.493 1.00 50.47 118 ASN A O 1
ATOM 928 N N . ASP A 1 119 ? 24.902 12.667 -28.636 1.00 48.75 119 ASP A N 1
ATOM 929 C CA . ASP A 1 119 ? 26.191 12.007 -28.343 1.00 48.75 119 ASP A CA 1
ATOM 930 C C . ASP A 1 119 ? 26.683 12.260 -26.900 1.00 48.75 119 ASP A C 1
ATOM 932 O O . ASP A 1 119 ? 27.762 12.800 -26.636 1.00 48.75 119 ASP A O 1
ATOM 936 N N . TRP A 1 120 ? 25.815 11.958 -25.932 1.00 37.69 120 TRP A N 1
ATOM 937 C CA . TRP A 1 120 ? 26.067 12.224 -24.517 1.00 37.69 120 TRP A CA 1
ATOM 938 C C . TRP A 1 120 ? 27.255 11.374 -24.025 1.00 37.69 120 TRP A C 1
ATOM 940 O O . TRP A 1 120 ? 27.113 10.149 -23.928 1.00 37.69 120 TRP A O 1
ATOM 950 N N . PRO A 1 121 ? 28.417 11.981 -23.675 1.00 50.47 121 PRO A N 1
ATOM 951 C CA . PRO A 1 121 ? 28.541 12.838 -22.490 1.00 50.47 121 PRO A CA 1
ATOM 952 C C . PRO A 1 121 ? 29.551 14.008 -22.631 1.00 50.47 121 PRO A C 1
ATOM 954 O O . PRO A 1 121 ? 30.761 13.796 -22.643 1.00 50.47 121 PRO A O 1
ATOM 957 N N . GLN A 1 122 ? 29.089 15.267 -22.589 1.00 43.38 122 GLN A N 1
ATOM 958 C CA . GLN A 1 122 ? 29.958 16.433 -22.287 1.00 43.38 122 GL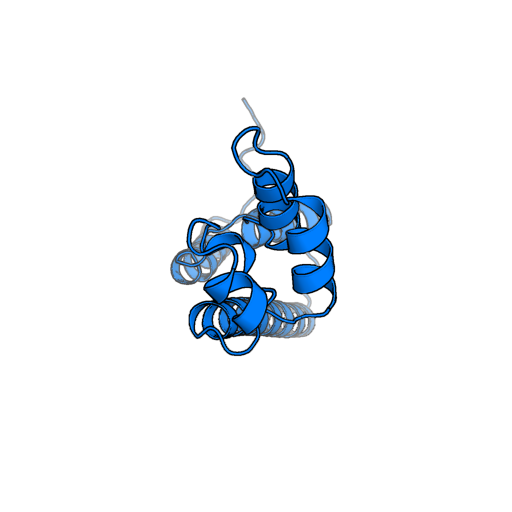N A CA 1
ATOM 959 C C . GLN A 1 122 ? 29.451 17.330 -21.145 1.00 43.38 122 GLN A C 1
ATOM 961 O O . GLN A 1 122 ? 30.137 18.270 -20.751 1.00 43.38 122 GLN A O 1
ATOM 966 N N . ARG A 1 123 ? 28.295 17.049 -20.531 1.00 41.09 123 ARG A N 1
ATOM 967 C CA . ARG A 1 123 ? 27.829 17.818 -19.363 1.00 41.09 123 ARG A CA 1
ATOM 968 C C . ARG A 1 123 ? 28.222 17.152 -18.048 1.00 41.09 123 ARG A C 1
ATOM 970 O O . ARG A 1 123 ? 27.382 16.733 -17.260 1.00 41.09 123 ARG A O 1
ATOM 977 N N . THR A 1 124 ? 29.522 17.119 -17.794 1.00 46.91 124 THR A N 1
ATOM 978 C CA . THR A 1 124 ? 30.062 17.111 -16.430 1.00 46.91 124 THR A CA 1
ATOM 979 C C . THR A 1 124 ? 31.042 18.268 -16.326 1.00 46.91 124 THR A C 1
ATOM 981 O O . THR A 1 124 ? 32.207 18.138 -16.693 1.00 46.91 124 THR A O 1
ATOM 984 N N . GLY A 1 125 ? 30.550 19.418 -15.871 1.00 42.72 125 GLY A N 1
ATOM 985 C CA . GLY A 1 125 ? 31.384 20.589 -15.633 1.00 42.72 125 GLY A CA 1
ATOM 986 C C . GLY A 1 125 ? 30.577 21.874 -15.546 1.00 42.72 125 GLY A C 1
ATOM 987 O O . GLY A 1 125 ? 30.448 22.562 -16.551 1.00 42.72 125 GLY A O 1
ATOM 988 N N . THR A 1 126 ? 30.015 22.137 -14.364 1.00 34.38 126 THR A N 1
ATOM 989 C CA . THR A 1 126 ? 30.213 23.339 -13.520 1.00 34.38 126 THR A CA 1
ATOM 990 C C . THR A 1 126 ? 29.376 23.185 -12.264 1.00 34.38 126 THR A C 1
ATOM 992 O O . THR A 1 126 ? 28.161 22.935 -12.424 1.00 34.38 126 THR A O 1
#